Protein AF-M1EL57-F1 (afdb_monomer)

Nearest PDB structures (foldseek):
  7moq-assembly1_C  TM=8.227E-01  e=4.210E-01  Tetrahymena thermophila CU428
  8glv-assembly1_Lo  TM=7.705E-01  e=7.201E-01  Chlamydomonas reinhardtii

Radius of gyration: 19.8 Å; Cα contacts (8 Å, |Δi|>4): 20; chains: 1; bounding box: 48×18×47 Å

Secondary structure (DSSP, 8-state):
-HHHHHHHHHHHHHHHHHHHHHHHHHHHHTTPPPPP-HHHHHHHHHHHHHHHHHHHHHHHHHHHHHHHHS-TTT--HHHHTT-

Solvent-accessible surface area (backbone atoms only — not comparable to full-atom values): 4920 Å² total; per-residue (Å²): 110,69,70,58,54,51,51,51,52,50,51,54,49,51,53,50,51,52,50,50,52,51,51,41,51,50,26,55,74,72,69,46,83,68,82,80,60,69,65,58,55,52,50,49,63,67,45,48,63,54,52,53,49,52,51,50,53,53,50,47,52,52,52,49,50,46,70,75,71,44,56,84,91,78,61,55,68,79,71,60,78,77,114

Foldseek 3Di:
DVLVVLVVVVVVLVVVVVVLVVVQVVCVVVVHDRDDDVVSVVVCVVSVVVVVVSVVVVLVVVLVCCVPVNDPVPDDPVVSVVD

Mean predicted aligned error: 10.0 Å

pLDDT: mean 77.37, std 9.19, range [48.53, 88.38]

InterPro domains:
  IPR026983 Dynein heavy chain [PTHR45703] (2-82)

Organism: Mustela putorius furo (NCBI:txid9669)

Structure (mmCIF, N/CA/C/O backbone):
data_AF-M1EL57-F1
#
_entry.id   AF-M1EL57-F1
#
loop_
_atom_site.group_PDB
_atom_site.id
_atom_site.type_symbol
_atom_site.label_atom_id
_atom_site.label_alt_id
_atom_site.label_comp_id
_atom_site.label_asym_id
_atom_site.label_entity_id
_atom_site.label_seq_id
_atom_site.pdbx_PDB_ins_code
_atom_site.Cartn_x
_atom_site.Cartn_y
_atom_site.Cartn_z
_atom_site.occupancy
_atom_site.B_iso_or_equiv
_atom_site.auth_seq_id
_atom_site.auth_comp_id
_atom_site.auth_asym_id
_atom_site.auth_atom_id
_atom_site.pdbx_PDB_model_num
ATOM 1 N N . GLN A 1 1 ? 0.354 5.244 -17.205 1.00 61.25 1 GLN A N 1
ATOM 2 C CA . GLN A 1 1 ? -1.045 5.279 -16.742 1.00 61.25 1 GLN A CA 1
ATOM 3 C C . GLN A 1 1 ? -1.260 4.351 -15.548 1.00 61.25 1 GLN A C 1
ATOM 5 O O . GLN A 1 1 ? -1.293 4.855 -14.438 1.00 61.25 1 GLN A O 1
ATOM 10 N N . TYR A 1 2 ? -1.212 3.023 -15.719 1.00 66.81 2 TYR A N 1
ATOM 11 C CA . TYR A 1 2 ? -1.473 2.053 -14.637 1.00 66.81 2 TYR A CA 1
ATOM 12 C C . TYR A 1 2 ? -0.591 2.180 -13.384 1.00 66.81 2 TYR A C 1
ATOM 14 O O . TYR A 1 2 ? -1.076 2.026 -12.271 1.00 66.81 2 TYR A O 1
ATOM 22 N N . VAL A 1 3 ? 0.697 2.506 -13.540 1.00 67.81 3 VAL A N 1
ATOM 23 C CA . VAL A 1 3 ? 1.608 2.721 -12.396 1.00 67.81 3 VAL A CA 1
ATOM 24 C C . VAL A 1 3 ? 1.150 3.893 -11.522 1.00 67.81 3 VAL A C 1
ATOM 26 O O . VAL A 1 3 ? 1.271 3.848 -10.300 1.00 67.81 3 VAL A O 1
ATOM 29 N N . THR A 1 4 ? 0.618 4.947 -12.139 1.00 75.69 4 THR A N 1
ATOM 30 C CA . THR A 1 4 ? 0.109 6.124 -11.430 1.00 75.69 4 THR A CA 1
ATOM 31 C C . THR A 1 4 ? -1.176 5.784 -10.685 1.00 75.69 4 THR A C 1
ATOM 33 O O . THR A 1 4 ? -1.309 6.137 -9.516 1.00 75.69 4 THR A O 1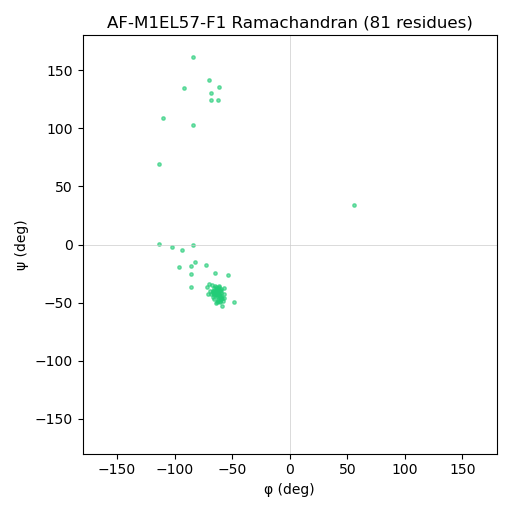
ATOM 36 N N . ASP A 1 5 ? -2.070 5.036 -11.332 1.00 77.62 5 ASP A N 1
ATOM 37 C CA . ASP A 1 5 ? -3.356 4.629 -10.762 1.00 77.62 5 ASP A CA 1
ATOM 38 C C . ASP A 1 5 ? -3.159 3.688 -9.563 1.00 77.62 5 ASP A C 1
ATOM 40 O O . ASP A 1 5 ? -3.776 3.872 -8.515 1.00 77.62 5 ASP A O 1
ATOM 44 N N . VAL A 1 6 ? -2.221 2.738 -9.660 1.00 73.44 6 VAL A N 1
ATOM 45 C CA . VAL A 1 6 ? -1.862 1.834 -8.554 1.00 73.44 6 VAL A CA 1
ATOM 46 C C . VAL A 1 6 ? -1.226 2.587 -7.390 1.00 73.44 6 VAL A C 1
ATOM 48 O O . VAL A 1 6 ? -1.577 2.332 -6.241 1.00 73.44 6 VAL A O 1
ATOM 51 N N . ARG A 1 7 ? -0.352 3.566 -7.659 1.00 76.38 7 ARG A N 1
ATOM 52 C CA . ARG A 1 7 ? 0.205 4.429 -6.603 1.00 76.38 7 ARG A CA 1
ATOM 53 C C . ARG A 1 7 ? -0.870 5.263 -5.911 1.00 76.38 7 ARG A C 1
ATOM 55 O O . ARG A 1 7 ? -0.820 5.423 -4.695 1.00 76.38 7 ARG A O 1
ATOM 62 N N . GLN A 1 8 ? -1.841 5.791 -6.657 1.00 83.25 8 GLN A N 1
ATOM 63 C CA . GLN A 1 8 ? -2.972 6.515 -6.071 1.00 83.25 8 GLN A CA 1
ATOM 64 C C . GLN A 1 8 ? -3.853 5.597 -5.219 1.00 83.25 8 GLN A C 1
ATOM 66 O O . GLN A 1 8 ? -4.237 5.983 -4.117 1.00 83.25 8 GLN A O 1
ATOM 71 N N . LEU A 1 9 ? -4.132 4.381 -5.694 1.00 80.88 9 LEU A N 1
ATOM 72 C CA . LEU A 1 9 ? -4.857 3.360 -4.934 1.00 80.88 9 LEU A CA 1
ATOM 73 C C . LEU A 1 9 ? -4.130 2.990 -3.639 1.00 80.88 9 LEU A C 1
ATOM 75 O O . LEU A 1 9 ? -4.751 2.995 -2.581 1.00 80.88 9 LEU A O 1
ATOM 79 N N . GLN A 1 10 ? -2.815 2.758 -3.691 1.00 78.00 10 GLN A N 1
ATOM 80 C CA . GLN A 1 10 ? -2.006 2.517 -2.492 1.00 78.00 10 GLN A CA 1
ATOM 81 C C . GLN A 1 10 ? -2.079 3.681 -1.505 1.00 78.00 10 GLN A C 1
ATOM 83 O O . GLN A 1 10 ? -2.274 3.453 -0.316 1.00 78.00 10 GLN A O 1
ATOM 88 N N . LYS A 1 11 ? -1.952 4.924 -1.988 1.00 84.56 11 LYS A N 1
ATOM 89 C CA . LYS A 1 11 ? -2.019 6.114 -1.131 1.00 84.56 11 LYS A CA 1
ATOM 90 C C . LYS A 1 11 ? -3.362 6.205 -0.403 1.00 84.56 11 LYS A C 1
ATOM 92 O O . LYS A 1 11 ? -3.379 6.423 0.799 1.00 84.56 11 LYS A O 1
ATOM 97 N N . ARG A 1 12 ? -4.472 5.966 -1.107 1.00 84.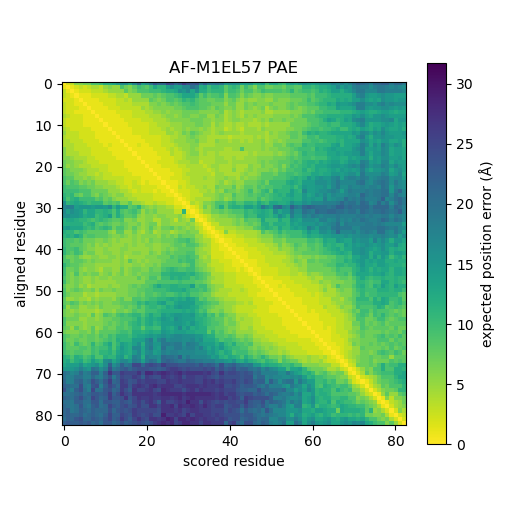88 12 ARG A N 1
ATOM 98 C CA . ARG A 1 12 ? -5.820 5.972 -0.513 1.00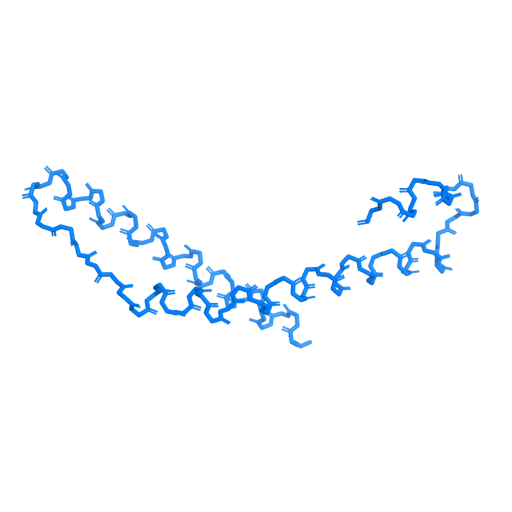 84.88 12 ARG A CA 1
ATOM 99 C C . ARG A 1 12 ? -6.017 4.866 0.522 1.00 84.88 12 ARG A C 1
ATOM 101 O O . ARG A 1 12 ? -6.692 5.088 1.523 1.00 84.88 12 ARG A O 1
ATOM 108 N N . ILE A 1 13 ? -5.440 3.686 0.293 1.00 81.81 13 ILE A N 1
ATOM 109 C CA . ILE A 1 13 ? -5.483 2.583 1.264 1.00 81.81 13 ILE A CA 1
ATOM 110 C C . ILE A 1 13 ? -4.692 2.951 2.518 1.00 81.81 13 ILE A C 1
ATOM 112 O O . ILE A 1 13 ? -5.217 2.795 3.613 1.00 81.81 13 ILE A O 1
ATOM 116 N N . GLN A 1 14 ? -3.490 3.510 2.361 1.00 83.88 14 GLN A N 1
ATOM 117 C CA . GLN A 1 14 ? -2.669 3.988 3.476 1.00 83.88 14 GLN A CA 1
ATOM 118 C C . GLN A 1 14 ? -3.411 5.048 4.309 1.00 83.88 14 GLN A C 1
ATOM 120 O O . GLN A 1 14 ? -3.508 4.918 5.523 1.00 83.88 14 GLN A O 1
ATOM 125 N N . GLU A 1 15 ? -3.999 6.052 3.651 1.00 87.94 15 GLU A N 1
ATOM 126 C CA . GLU A 1 15 ? -4.797 7.101 4.304 1.00 87.94 15 GLU A CA 1
ATOM 127 C C . GLU A 1 15 ? -6.007 6.514 5.054 1.00 87.94 15 GLU A C 1
ATOM 129 O O . GLU A 1 15 ? -6.339 6.955 6.153 1.00 87.94 15 GLU A O 1
ATOM 134 N N . SER A 1 16 ? -6.647 5.485 4.490 1.00 84.44 16 SER A N 1
ATOM 135 C CA . SER A 1 16 ? -7.772 4.794 5.133 1.00 84.44 16 SER A CA 1
ATOM 136 C C . SER A 1 16 ? -7.326 3.994 6.359 1.00 84.44 16 SER A C 1
ATOM 138 O O . SER A 1 16 ? -8.015 4.003 7.374 1.00 84.44 16 SER A O 1
ATOM 140 N N . GLU A 1 17 ? -6.168 3.328 6.303 1.00 83.44 17 GLU A N 1
ATOM 141 C CA . GLU A 1 17 ? -5.593 2.628 7.459 1.00 83.44 17 GLU A CA 1
ATOM 142 C C . GLU A 1 17 ? -5.217 3.596 8.582 1.00 83.44 17 GLU A C 1
ATOM 144 O O . GLU A 1 17 ? -5.494 3.317 9.747 1.00 83.44 17 GLU A O 1
ATOM 149 N N . GLU A 1 18 ? -4.623 4.741 8.248 1.00 87.19 18 GLU A N 1
ATOM 150 C CA . GLU A 1 18 ? -4.286 5.784 9.222 1.00 87.19 18 GLU A CA 1
ATOM 151 C C . GLU A 1 18 ? -5.540 6.349 9.897 1.00 87.19 18 GLU A C 1
ATOM 153 O O . GLU A 1 18 ? -5.560 6.504 11.119 1.00 87.19 18 GLU A O 1
ATOM 158 N N . ALA A 1 19 ? -6.611 6.585 9.132 1.00 86.56 19 ALA A N 1
ATOM 159 C CA . ALA A 1 19 ? -7.896 7.013 9.676 1.00 86.56 19 ALA A CA 1
ATOM 160 C C . ALA A 1 19 ? -8.508 5.956 10.609 1.00 86.56 19 ALA A C 1
ATOM 162 O O . ALA A 1 19 ? -8.946 6.290 11.707 1.00 86.56 19 ALA A O 1
ATOM 163 N N . VAL A 1 20 ? -8.484 4.676 10.220 1.00 85.62 20 VAL A N 1
ATOM 164 C CA . VAL A 1 20 ? -8.952 3.574 11.078 1.00 85.62 20 VAL A CA 1
ATOM 165 C C . VAL A 1 20 ? -8.133 3.487 12.363 1.00 85.62 20 VAL A C 1
ATOM 167 O O . VAL A 1 20 ? -8.700 3.336 13.440 1.00 85.62 20 VAL A O 1
ATOM 170 N N . GLN A 1 21 ? -6.807 3.619 12.286 1.00 86.31 21 GLN A N 1
ATOM 171 C CA . GLN A 1 21 ? -5.949 3.633 13.473 1.00 86.31 21 GLN A CA 1
ATOM 172 C C . GLN A 1 21 ? -6.232 4.830 14.381 1.00 86.31 21 GLN A C 1
ATOM 174 O O . GLN A 1 21 ? -6.181 4.687 15.601 1.00 86.31 21 GLN A O 1
ATOM 179 N N . PHE A 1 22 ? -6.507 5.999 13.804 1.00 87.38 22 PHE A N 1
ATOM 180 C CA . PHE A 1 22 ? -6.881 7.191 14.555 1.00 87.38 22 PHE A CA 1
ATOM 181 C C . PHE A 1 22 ? -8.207 6.984 15.296 1.00 87.38 22 PHE A C 1
ATOM 183 O O . PHE A 1 22 ? -8.246 7.155 16.511 1.00 87.38 22 PHE A O 1
ATOM 190 N N . ILE A 1 23 ? -9.242 6.512 14.595 1.00 85.81 23 ILE A N 1
ATOM 191 C CA . ILE A 1 23 ? -10.562 6.231 15.178 1.00 85.81 23 ILE A CA 1
ATOM 192 C C . ILE A 1 23 ? -10.450 5.176 16.280 1.00 85.81 23 ILE A C 1
ATOM 194 O O . ILE A 1 23 ? -10.911 5.402 17.392 1.00 85.81 23 ILE A O 1
ATOM 198 N N . ASN A 1 24 ? -9.763 4.064 16.015 1.00 84.88 24 ASN A N 1
ATOM 199 C CA . ASN A 1 24 ? -9.588 2.992 16.995 1.00 84.88 24 ASN A CA 1
ATOM 200 C C . ASN A 1 24 ? -8.830 3.466 18.248 1.00 84.88 24 ASN A C 1
ATOM 202 O O . ASN A 1 24 ? -9.144 3.031 19.352 1.00 84.88 24 ASN A O 1
ATOM 206 N N . LYS A 1 25 ? -7.851 4.374 18.104 1.00 86.88 25 LYS A N 1
ATOM 207 C CA . LYS A 1 25 ? -7.163 4.995 19.251 1.00 86.88 25 LYS A CA 1
ATOM 208 C C . LYS A 1 25 ? -8.094 5.884 20.070 1.00 86.88 25 LYS A C 1
ATOM 210 O O . LYS A 1 25 ? -7.993 5.889 21.295 1.00 86.88 25 LYS A O 1
ATOM 215 N N . GLU A 1 26 ? -8.968 6.650 19.420 1.00 88.25 26 GLU A N 1
ATOM 216 C CA . GLU A 1 26 ? -9.973 7.452 20.123 1.00 88.25 26 GLU A CA 1
ATOM 217 C C . GLU A 1 26 ? -10.987 6.553 20.836 1.00 88.25 26 GLU A C 1
ATOM 219 O O . GLU A 1 26 ? -11.234 6.734 22.025 1.00 88.25 26 GLU A O 1
ATOM 224 N N . GLU A 1 27 ? -11.513 5.534 20.159 1.00 85.69 27 GLU A N 1
ATOM 225 C CA . GLU A 1 27 ? -12.429 4.551 20.745 1.00 85.69 27 GLU A CA 1
ATOM 226 C C . GLU A 1 27 ? -11.805 3.851 21.961 1.00 85.69 27 GLU A C 1
ATOM 228 O O . GLU A 1 27 ? -12.452 3.738 23.002 1.00 85.69 27 GLU A O 1
ATOM 233 N N . GLU A 1 28 ? -10.527 3.466 21.888 1.00 86.94 28 GLU A N 1
ATOM 234 C CA . GLU A 1 28 ? -9.783 2.902 23.019 1.00 86.94 28 GLU A CA 1
ATOM 235 C C . GLU A 1 28 ? -9.672 3.894 24.191 1.00 86.94 28 GLU A C 1
ATOM 237 O O . GLU A 1 28 ? -9.911 3.523 25.345 1.00 86.94 28 GLU A O 1
ATOM 242 N N . LEU A 1 29 ? -9.381 5.170 23.907 1.00 88.38 29 LEU A N 1
ATOM 243 C CA . LEU A 1 29 ? -9.312 6.239 24.911 1.00 88.38 29 LEU A CA 1
ATOM 244 C C . LEU A 1 29 ? -10.658 6.431 25.631 1.00 88.38 29 LEU A C 1
ATOM 24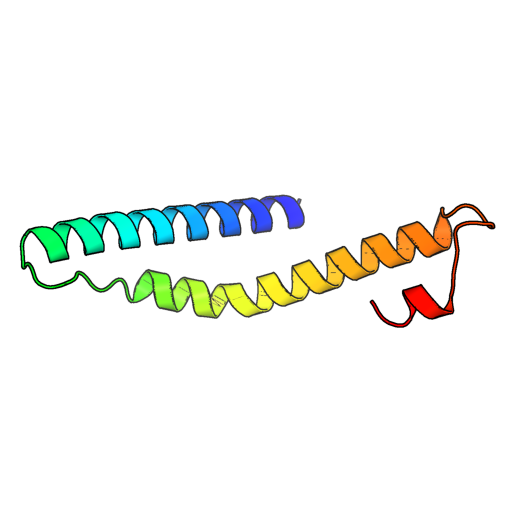6 O O . LEU A 1 29 ? -10.696 6.632 26.848 1.00 88.38 29 LEU A O 1
ATOM 250 N N . PHE A 1 30 ? -11.762 6.329 24.888 1.00 85.31 30 PHE A N 1
ATOM 251 C CA . PHE A 1 30 ? -13.126 6.422 25.411 1.00 85.31 30 PHE A CA 1
ATOM 252 C C . PHE A 1 30 ? -13.666 5.096 25.973 1.00 85.31 30 PHE A C 1
ATOM 254 O O . PHE A 1 30 ? -14.779 5.074 26.506 1.00 85.31 30 PHE A O 1
ATOM 261 N N . LYS A 1 31 ? -12.878 4.009 25.926 1.00 85.00 31 LYS A N 1
ATOM 262 C CA . LYS A 1 31 ? -13.276 2.638 26.304 1.00 85.00 31 LYS A CA 1
ATOM 263 C C . LYS A 1 31 ? -14.505 2.131 25.542 1.00 85.00 31 LYS A C 1
ATOM 265 O O . LYS A 1 31 ? -15.334 1.408 26.099 1.00 85.00 31 LYS A O 1
ATOM 270 N N . TRP A 1 32 ? -14.644 2.544 24.291 1.00 83.50 32 TRP A N 1
ATOM 271 C CA . TRP A 1 32 ? -15.669 2.060 23.375 1.00 83.50 32 TRP A CA 1
ATOM 272 C C . TRP A 1 32 ? -15.228 0.754 22.711 1.00 83.50 32 TRP A C 1
ATOM 274 O O . TRP A 1 32 ? -14.050 0.391 22.729 1.00 83.50 32 TRP A O 1
ATOM 284 N N . GLU A 1 33 ? -16.187 0.010 22.162 1.00 78.06 33 GLU A N 1
ATOM 285 C CA . GLU A 1 33 ? -15.854 -1.162 21.356 1.00 78.06 33 GLU A CA 1
ATOM 286 C C . GLU A 1 33 ? -15.192 -0.720 20.050 1.00 78.06 33 GLU A C 1
ATOM 288 O O . GLU A 1 33 ? -15.719 0.140 19.350 1.00 78.06 33 GLU A O 1
ATOM 293 N N . LEU A 1 34 ? -14.050 -1.334 19.730 1.00 79.88 34 LEU A N 1
ATOM 294 C CA . LEU A 1 34 ? -13.298 -1.037 18.514 1.00 79.88 34 LEU A CA 1
ATOM 2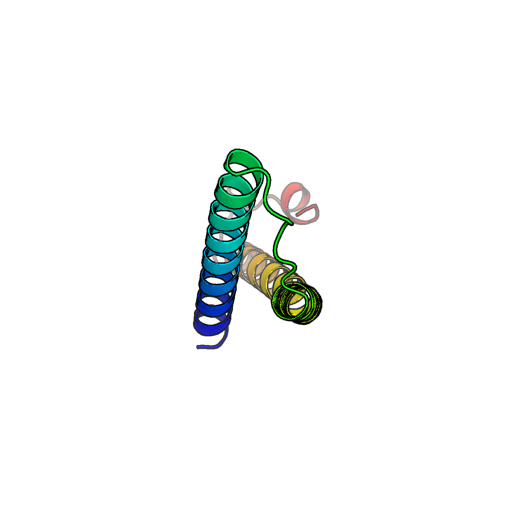95 C C . LEU A 1 34 ? -14.124 -1.359 17.268 1.00 79.88 34 LEU A C 1
ATOM 297 O O . LEU A 1 34 ? -14.531 -2.512 17.054 1.00 79.88 34 LEU A O 1
ATOM 301 N N . THR A 1 35 ? -14.296 -0.364 16.407 1.00 81.88 35 THR A N 1
ATOM 302 C CA . THR A 1 35 ? -14.973 -0.535 15.129 1.00 81.88 35 THR A CA 1
ATOM 303 C C . THR A 1 35 ? -14.116 -1.400 14.204 1.00 81.88 35 THR A C 1
ATOM 305 O O . THR A 1 35 ? -12.948 -1.128 13.920 1.00 81.88 35 THR A O 1
ATOM 308 N N . LYS A 1 36 ? -14.701 -2.495 13.709 1.00 77.25 36 LYS A N 1
ATOM 309 C CA . LYS A 1 36 ? -14.042 -3.390 12.749 1.00 77.25 36 LYS A CA 1
ATOM 310 C C . LYS A 1 36 ? -14.369 -2.958 11.326 1.00 77.25 36 LYS A C 1
ATOM 312 O O . LYS A 1 36 ? -15.535 -2.759 10.996 1.00 77.25 36 LYS A O 1
ATOM 317 N N . TYR A 1 37 ? -13.353 -2.922 10.466 1.00 81.50 37 TYR A N 1
ATOM 318 C CA . TYR A 1 37 ? -13.471 -2.518 9.061 1.00 81.50 37 TYR A CA 1
ATOM 319 C C . TYR A 1 37 ? -13.188 -3.703 8.115 1.00 81.50 37 TYR A C 1
ATOM 321 O O . TYR A 1 37 ? -12.175 -3.717 7.414 1.00 81.50 37 TYR A O 1
ATOM 329 N N . PRO A 1 38 ? -14.073 -4.719 8.057 1.00 81.38 38 PRO A N 1
ATOM 330 C CA . PRO A 1 38 ? -13.828 -5.950 7.300 1.00 81.38 38 PRO A CA 1
ATOM 331 C C . PRO A 1 38 ? -13.730 -5.730 5.784 1.00 81.38 38 PRO A C 1
ATOM 333 O O . PRO A 1 38 ? -13.122 -6.535 5.081 1.00 81.38 38 PRO A O 1
ATOM 336 N N . GLU A 1 39 ? -14.330 -4.662 5.253 1.00 78.50 39 GLU A N 1
ATOM 337 C CA . GLU A 1 39 ? -14.181 -4.302 3.839 1.00 78.50 39 GLU A CA 1
ATOM 338 C C . GLU A 1 39 ? -12.788 -3.760 3.520 1.00 78.50 39 GLU A C 1
ATOM 340 O O . GLU A 1 39 ? -12.241 -4.097 2.471 1.00 78.50 39 GLU A O 1
ATOM 345 N N . LEU A 1 40 ? -12.187 -2.992 4.436 1.00 77.31 40 LEU A N 1
ATOM 346 C CA . LEU A 1 40 ? -10.824 -2.487 4.279 1.00 77.31 40 LEU A CA 1
ATOM 347 C C . LEU A 1 40 ? -9.817 -3.646 4.302 1.00 77.31 40 LEU A C 1
ATOM 349 O O . LEU A 1 40 ? -8.938 -3.710 3.444 1.00 77.31 40 LEU A O 1
ATOM 353 N N . ASP A 1 41 ? -10.009 -4.616 5.200 1.00 79.38 41 ASP A N 1
ATOM 354 C CA . ASP A 1 41 ? -9.185 -5.831 5.251 1.00 79.38 41 ASP A CA 1
ATOM 355 C C . ASP A 1 41 ? -9.301 -6.663 3.966 1.00 79.38 41 ASP A C 1
ATOM 357 O O . ASP A 1 41 ? -8.294 -7.085 3.394 1.00 79.38 41 ASP A O 1
ATOM 361 N N . LYS A 1 42 ? -10.521 -6.860 3.449 1.00 82.56 42 LYS A N 1
ATOM 362 C CA . LYS A 1 42 ? -10.732 -7.541 2.158 1.00 82.56 42 LYS A CA 1
ATOM 363 C C . LYS A 1 42 ? -10.068 -6.794 1.005 1.00 82.56 42 LYS A C 1
ATOM 365 O O . LYS A 1 42 ? -9.463 -7.422 0.136 1.00 82.56 42 LYS A O 1
ATOM 370 N N . LEU A 1 43 ? -10.177 -5.466 0.988 1.00 81.38 43 LEU A N 1
ATOM 371 C CA . LEU A 1 43 ? -9.550 -4.628 -0.029 1.00 81.38 43 LEU A CA 1
ATOM 372 C C . LEU A 1 43 ? -8.025 -4.781 0.009 1.00 81.38 43 LEU A C 1
ATOM 374 O O . LEU A 1 43 ? -7.406 -4.942 -1.042 1.00 81.38 43 LEU A O 1
ATOM 378 N N . LYS A 1 44 ? -7.433 -4.812 1.206 1.00 78.19 44 LYS A N 1
ATOM 379 C CA . LYS A 1 44 ? -5.995 -5.010 1.414 1.00 78.19 44 LYS A CA 1
ATOM 380 C C . LYS A 1 44 ? -5.513 -6.349 0.863 1.00 78.19 44 LYS A C 1
ATOM 382 O O . LYS A 1 44 ? -4.564 -6.372 0.082 1.00 78.19 44 LYS A O 1
ATOM 387 N N . VAL A 1 45 ? -6.203 -7.440 1.202 1.00 83.94 45 VAL A N 1
ATOM 388 C CA . VAL A 1 45 ? -5.882 -8.791 0.702 1.00 83.94 45 VAL A CA 1
ATOM 389 C C . VAL A 1 45 ? -5.970 -8.849 -0.823 1.00 83.94 45 VAL A C 1
ATOM 391 O O . VAL A 1 45 ? -5.100 -9.417 -1.479 1.00 83.94 45 VAL A O 1
ATOM 394 N N . ASN A 1 46 ? -6.989 -8.216 -1.40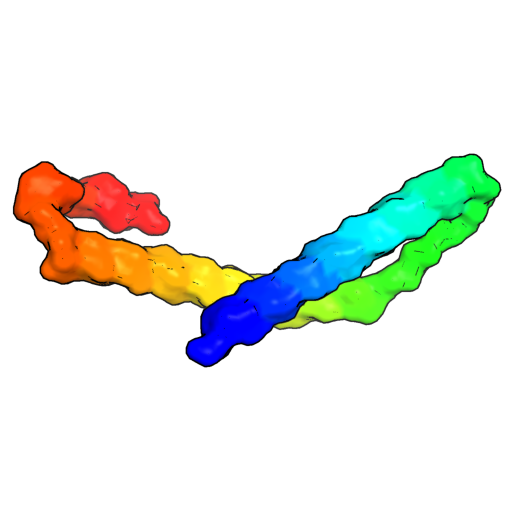7 1.00 81.75 46 ASN A N 1
ATOM 395 C CA . ASN A 1 46 ? -7.152 -8.187 -2.856 1.00 81.75 46 ASN A CA 1
ATOM 396 C C . ASN A 1 46 ? -6.061 -7.372 -3.558 1.00 81.75 46 ASN A C 1
ATOM 398 O O . ASN A 1 46 ? -5.669 -7.736 -4.665 1.00 81.75 46 ASN A O 1
ATOM 402 N N . ILE A 1 47 ? -5.571 -6.284 -2.953 1.00 78.88 47 ILE A N 1
ATOM 403 C CA . ILE A 1 47 ? -4.576 -5.401 -3.579 1.00 78.88 47 ILE A CA 1
ATOM 404 C C . ILE A 1 47 ? -3.127 -5.862 -3.381 1.00 78.88 47 ILE A C 1
ATOM 406 O O . ILE A 1 47 ? -2.275 -5.565 -4.222 1.00 78.88 47 ILE A O 1
ATOM 410 N N . GLU A 1 48 ? -2.848 -6.626 -2.325 1.00 81.81 48 GLU A N 1
ATOM 411 C CA . GLU A 1 48 ? -1.521 -7.157 -1.996 1.00 81.81 48 GLU A CA 1
ATOM 412 C C . GLU A 1 48 ? -0.790 -7.833 -3.183 1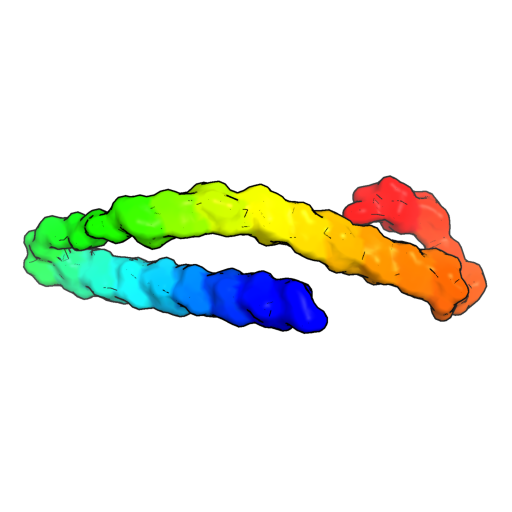.00 81.81 48 GLU A C 1
ATOM 414 O O . GLU A 1 48 ? 0.367 -7.479 -3.448 1.00 81.81 48 GLU A O 1
ATOM 419 N N . PRO A 1 49 ? -1.399 -8.765 -3.948 1.00 84.44 49 PRO A N 1
ATOM 420 C CA . PRO A 1 49 ? -0.716 -9.399 -5.076 1.00 84.44 49 PRO A CA 1
ATOM 421 C C . PRO A 1 49 ? -0.384 -8.410 -6.200 1.00 84.44 49 PRO A C 1
ATOM 423 O O . PRO A 1 49 ? 0.695 -8.495 -6.791 1.00 84.44 49 PRO A O 1
ATOM 426 N N . TYR A 1 50 ? -1.252 -7.427 -6.462 1.00 79.69 50 TYR A N 1
ATOM 427 C CA . TYR A 1 50 ? -0.980 -6.386 -7.456 1.00 79.69 50 TYR A CA 1
ATOM 428 C C . TYR A 1 50 ? 0.179 -5.497 -7.013 1.00 79.69 50 TYR A C 1
ATOM 430 O O . TYR A 1 50 ? 1.063 -5.194 -7.808 1.00 79.69 50 TYR A O 1
ATOM 438 N N . GLN A 1 51 ? 0.230 -5.137 -5.732 1.00 75.38 51 GLN A N 1
ATOM 439 C CA . GLN A 1 51 ? 1.338 -4.376 -5.165 1.00 75.38 51 GLN A CA 1
ATOM 440 C C . GLN A 1 51 ? 2.674 -5.123 -5.300 1.00 75.38 51 GLN A C 1
ATOM 442 O O . GLN A 1 51 ? 3.668 -4.532 -5.729 1.00 75.38 51 GLN A O 1
ATOM 447 N N . LYS A 1 52 ? 2.702 -6.427 -4.998 1.00 83.00 52 LYS A N 1
ATOM 448 C CA . LYS A 1 52 ? 3.885 -7.284 -5.192 1.00 83.00 52 LYS A CA 1
ATOM 449 C C . LYS A 1 52 ? 4.324 -7.324 -6.656 1.00 83.00 52 LYS A C 1
ATOM 451 O O . LYS A 1 52 ? 5.502 -7.120 -6.944 1.00 83.00 52 LYS A O 1
ATOM 456 N N . PHE A 1 53 ? 3.382 -7.522 -7.574 1.00 81.62 53 PHE A N 1
ATOM 457 C CA . PHE A 1 53 ? 3.660 -7.549 -9.007 1.00 81.62 53 PHE A CA 1
ATOM 458 C C . PHE A 1 53 ? 4.210 -6.212 -9.520 1.00 81.62 53 PHE A C 1
ATOM 460 O O . PHE A 1 53 ? 5.243 -6.182 -10.182 1.00 81.62 53 PHE A O 1
ATOM 467 N N . PHE A 1 54 ? 3.578 -5.091 -9.169 1.00 78.75 54 PHE A N 1
ATOM 468 C CA . PHE A 1 54 ? 4.050 -3.770 -9.585 1.00 78.75 54 PHE A CA 1
ATOM 469 C C . PHE A 1 54 ? 5.431 -3.441 -9.018 1.00 78.75 54 PHE A C 1
ATOM 471 O O . PHE A 1 54 ? 6.257 -2.882 -9.736 1.00 78.75 54 PHE A O 1
ATOM 478 N N . ASN A 1 55 ? 5.712 -3.815 -7.767 1.00 80.38 55 ASN A N 1
ATOM 479 C CA . ASN A 1 55 ? 7.044 -3.656 -7.189 1.00 80.38 55 ASN A CA 1
ATOM 480 C C . ASN A 1 55 ? 8.094 -4.485 -7.939 1.00 80.38 55 ASN A C 1
ATOM 482 O O . ASN A 1 55 ? 9.181 -3.973 -8.203 1.00 80.38 55 ASN A O 1
ATOM 486 N N . LEU A 1 56 ? 7.765 -5.723 -8.322 1.00 84.44 56 LEU A N 1
ATOM 487 C CA . LEU A 1 56 ? 8.642 -6.576 -9.124 1.00 84.44 56 LEU A CA 1
ATOM 488 C C . LEU A 1 56 ? 8.921 -5.958 -10.500 1.00 84.44 56 LEU A C 1
ATOM 490 O O . LEU A 1 56 ? 10.076 -5.831 -10.893 1.00 84.44 56 LEU A O 1
ATOM 494 N N . VAL A 1 57 ? 7.877 -5.517 -11.205 1.00 81.56 57 VAL A N 1
ATOM 495 C CA . VAL A 1 57 ? 8.014 -4.873 -12.521 1.00 81.56 57 VAL A CA 1
ATOM 496 C C . VAL A 1 57 ? 8.828 -3.585 -12.417 1.00 81.56 57 VAL A C 1
ATOM 498 O O . VAL A 1 57 ? 9.693 -3.340 -13.252 1.00 81.56 57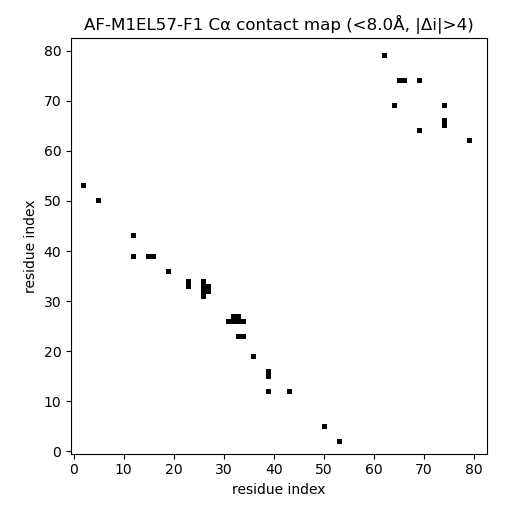 VAL A O 1
ATOM 501 N N . LEU A 1 58 ? 8.602 -2.769 -11.384 1.00 79.75 58 LEU A N 1
ATOM 502 C CA . LEU A 1 58 ? 9.342 -1.524 -11.182 1.00 79.75 58 LEU A CA 1
ATOM 503 C C . LEU A 1 58 ? 10.821 -1.781 -10.864 1.00 79.75 58 LEU A C 1
ATOM 505 O O . LEU A 1 58 ? 11.680 -1.050 -11.356 1.00 79.75 58 LEU A O 1
ATOM 509 N N . LYS A 1 59 ? 11.118 -2.801 -10.048 1.00 81.50 59 LYS A N 1
ATOM 510 C CA . LYS A 1 59 ? 12.491 -3.265 -9.809 1.00 81.50 59 LYS A CA 1
ATOM 511 C C . LYS A 1 59 ? 13.140 -3.687 -11.122 1.00 81.50 59 LYS A C 1
ATOM 513 O O . LYS A 1 59 ? 14.169 -3.128 -11.481 1.00 81.50 59 LYS A O 1
ATOM 518 N N . TRP A 1 60 ? 12.484 -4.569 -11.874 1.00 82.88 60 TRP A N 1
ATOM 519 C CA . TRP A 1 60 ? 12.987 -5.051 -13.156 1.00 82.88 60 TRP A CA 1
ATOM 520 C C . TRP A 1 60 ? 13.251 -3.911 -14.146 1.00 82.88 60 TRP A C 1
ATOM 522 O O . TRP A 1 60 ? 14.334 -3.850 -14.707 1.00 82.88 60 TRP A O 1
ATOM 532 N N . GLN A 1 61 ? 12.331 -2.953 -14.297 1.00 79.00 61 GLN A N 1
ATOM 533 C CA . GLN A 1 61 ? 12.529 -1.793 -15.177 1.00 79.00 61 GLN A CA 1
ATOM 534 C C . GLN A 1 61 ? 13.724 -0.925 -14.766 1.00 79.00 61 GLN A C 1
ATOM 536 O O . GLN A 1 61 ? 14.413 -0.372 -15.617 1.00 79.00 61 GLN A O 1
ATOM 541 N N . ARG A 1 62 ? 13.979 -0.767 -13.461 1.00 79.81 62 ARG A N 1
ATOM 542 C CA . ARG A 1 62 ? 15.163 -0.037 -12.983 1.00 79.81 62 ARG A CA 1
ATOM 543 C C . ARG A 1 62 ? 16.441 -0.804 -13.291 1.00 79.81 62 ARG A C 1
ATOM 545 O O . ARG A 1 62 ? 17.412 -0.185 -13.718 1.00 79.81 62 ARG A O 1
ATOM 552 N N . THR A 1 63 ? 16.430 -2.117 -13.082 1.00 78.69 63 THR A N 1
ATOM 553 C CA . THR A 1 63 ? 17.567 -2.993 -13.372 1.00 78.69 63 THR A CA 1
ATOM 554 C C . THR A 1 63 ? 17.857 -3.049 -14.872 1.00 78.69 63 THR A C 1
ATOM 556 O O . THR A 1 63 ? 19.011 -2.904 -15.255 1.00 78.69 63 THR A O 1
ATOM 559 N N . GLU A 1 64 ? 16.830 -3.162 -15.718 1.00 80.19 64 GLU A N 1
ATOM 560 C CA . GLU A 1 64 ? 16.934 -3.149 -17.184 1.00 80.19 64 GLU A CA 1
ATOM 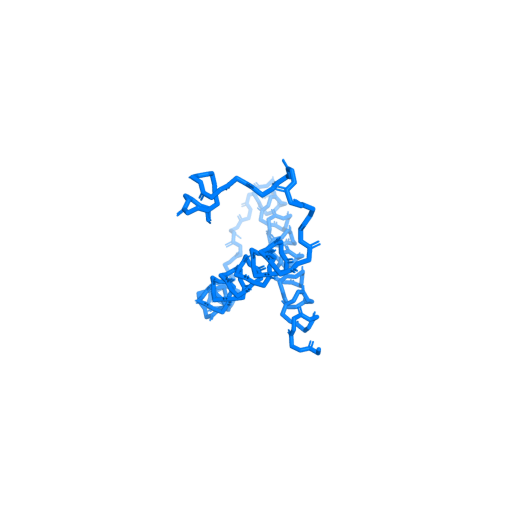561 C C . GLU A 1 64 ? 17.474 -1.813 -17.693 1.00 80.19 64 GLU A C 1
ATOM 563 O O . GLU A 1 64 ? 18.481 -1.790 -18.397 1.00 80.19 64 GLU A O 1
ATOM 568 N N . LYS A 1 65 ? 16.911 -0.691 -17.233 1.00 78.88 65 LYS A N 1
ATOM 569 C CA . LYS A 1 65 ? 17.431 0.632 -17.582 1.00 78.88 65 LYS A CA 1
ATOM 570 C C . LYS A 1 65 ? 18.883 0.816 -17.143 1.00 78.88 65 LYS A C 1
ATOM 572 O O . LYS A 1 65 ? 19.679 1.393 -17.873 1.00 78.88 65 LYS A O 1
ATOM 577 N N . ARG A 1 66 ? 19.251 0.328 -15.954 1.00 74.56 66 ARG A N 1
ATOM 578 C CA . ARG A 1 66 ? 20.640 0.378 -15.478 1.00 74.56 66 ARG A CA 1
ATOM 579 C C . ARG A 1 66 ? 21.561 -0.491 -16.337 1.00 74.56 66 ARG A C 1
ATOM 581 O O . ARG A 1 66 ? 22.680 -0.068 -16.582 1.00 74.56 66 ARG A O 1
ATOM 588 N N . TRP A 1 67 ? 21.093 -1.649 -16.804 1.00 70.25 67 TRP A N 1
ATOM 589 C CA . TRP A 1 67 ? 21.815 -2.528 -17.732 1.00 70.25 67 TRP A CA 1
ATOM 590 C C . TRP A 1 67 ? 22.051 -1.877 -19.100 1.00 70.25 67 TRP A C 1
ATOM 592 O O . TRP A 1 67 ? 23.141 -1.998 -19.649 1.00 70.25 67 TRP A O 1
ATOM 602 N N . MET A 1 68 ? 21.038 -1.196 -19.638 1.00 76.50 68 MET A N 1
ATOM 603 C CA . MET A 1 68 ? 21.057 -0.655 -21.001 1.00 76.50 68 MET A CA 1
ATOM 604 C C . MET A 1 68 ? 21.700 0.736 -21.099 1.00 76.50 68 MET A C 1
ATOM 606 O O . MET A 1 68 ? 22.406 1.009 -22.067 1.00 76.50 68 MET A O 1
ATOM 610 N N . ASP A 1 69 ? 21.494 1.592 -20.091 1.00 76.69 69 ASP A N 1
ATOM 611 C CA . ASP A 1 69 ? 21.920 3.002 -20.096 1.00 76.69 69 ASP A CA 1
ATOM 612 C C . ASP A 1 69 ? 23.024 3.310 -19.060 1.00 76.69 69 ASP A C 1
ATOM 614 O O . ASP A 1 69 ? 23.436 4.463 -18.902 1.00 76.69 69 ASP A O 1
ATOM 618 N N . GLY A 1 70 ? 23.478 2.311 -18.297 1.00 68.19 70 GLY A N 1
ATOM 619 C CA . GLY A 1 70 ? 24.501 2.480 -17.265 1.00 68.19 70 GLY A CA 1
ATOM 620 C C . GLY A 1 70 ? 25.887 2.771 -17.844 1.00 68.19 70 GLY A C 1
ATOM 621 O O . GLY A 1 70 ? 26.297 2.191 -18.847 1.00 68.19 70 GLY A O 1
ATOM 622 N N . GLY A 1 71 ? 26.645 3.655 -17.188 1.00 67.88 71 GLY A N 1
ATOM 623 C CA . GLY A 1 71 ? 28.048 3.881 -17.532 1.00 67.88 71 GLY A CA 1
ATOM 624 C C . GLY A 1 71 ? 28.864 2.598 -17.352 1.00 67.88 71 GLY A C 1
ATOM 625 O O . GLY A 1 71 ? 28.739 1.925 -16.332 1.00 67.88 71 GLY A O 1
ATOM 626 N N . PHE A 1 72 ? 29.728 2.274 -18.318 1.00 60.03 72 PHE A N 1
ATOM 627 C CA . PHE A 1 72 ? 30.515 1.028 -18.347 1.00 60.03 72 PHE A CA 1
ATOM 628 C C . PHE A 1 72 ? 31.338 0.763 -17.067 1.00 60.03 72 PHE A C 1
ATOM 630 O O . PHE A 1 72 ? 31.611 -0.384 -16.740 1.00 60.03 72 PHE A O 1
ATOM 637 N N . LEU A 1 73 ? 31.706 1.815 -16.325 1.00 61.91 73 LEU A N 1
ATOM 638 C CA . LEU A 1 73 ? 32.453 1.738 -15.060 1.00 61.91 73 LEU A CA 1
ATOM 639 C C . LEU A 1 73 ? 31.571 1.530 -13.810 1.00 61.91 73 LEU A C 1
ATOM 641 O O . LEU A 1 73 ? 32.090 1.098 -12.786 1.00 61.91 73 LEU A O 1
ATOM 645 N N . ASP A 1 74 ? 30.263 1.803 -13.889 1.00 61.84 74 ASP A N 1
ATOM 646 C CA . ASP A 1 74 ? 29.299 1.690 -12.774 1.00 61.84 74 ASP A CA 1
ATOM 647 C C . ASP A 1 74 ? 28.432 0.412 -12.849 1.00 61.84 74 ASP A C 1
ATOM 649 O O . ASP A 1 74 ? 27.585 0.150 -11.979 1.00 61.84 74 ASP A O 1
ATOM 653 N N . LEU A 1 75 ? 28.624 -0.379 -13.909 1.00 60.16 75 LEU A N 1
ATOM 654 C CA . LEU A 1 75 ? 27.999 -1.678 -14.134 1.00 60.16 75 LEU A CA 1
ATOM 655 C C . LEU A 1 75 ? 28.806 -2.761 -13.413 1.00 60.16 75 LEU A C 1
ATOM 657 O O . LEU A 1 75 ? 29.859 -3.186 -13.879 1.00 60.16 75 LEU A O 1
ATOM 661 N N . ASN A 1 76 ? 28.300 -3.223 -12.272 1.00 64.81 76 ASN A N 1
ATOM 662 C CA . ASN A 1 76 ? 28.841 -4.390 -11.586 1.00 64.81 76 ASN A CA 1
ATOM 663 C C . ASN A 1 76 ? 27.831 -5.541 -11.693 1.00 64.81 76 ASN A C 1
ATOM 665 O O . ASN A 1 76 ? 26.762 -5.492 -11.087 1.00 64.81 76 ASN A O 1
ATOM 669 N N . GLY A 1 77 ? 28.165 -6.553 -12.498 1.00 59.41 77 GLY A N 1
ATOM 670 C CA . GLY A 1 77 ? 27.289 -7.696 -12.770 1.00 59.41 77 GLY A CA 1
ATOM 671 C C . GLY A 1 77 ? 26.983 -8.533 -11.526 1.00 59.41 77 GLY A C 1
ATOM 672 O O . GLY A 1 77 ? 25.837 -8.925 -11.332 1.00 59.41 77 GLY A O 1
ATOM 673 N N . GLU A 1 78 ? 27.962 -8.719 -10.633 1.00 61.69 78 GLU A N 1
ATOM 674 C CA . GLU A 1 78 ? 27.803 -9.550 -9.428 1.00 61.69 78 GLU A CA 1
ATOM 675 C C . GLU A 1 78 ? 26.865 -8.923 -8.385 1.00 61.69 78 GLU A C 1
ATOM 677 O O . GLU A 1 78 ? 26.132 -9.636 -7.706 1.00 61.69 78 GLU A O 1
ATOM 682 N N . SER A 1 79 ? 26.843 -7.592 -8.254 1.00 58.75 79 SER A N 1
ATOM 683 C CA . SER A 1 79 ? 25.933 -6.915 -7.318 1.00 58.75 79 SER A CA 1
ATOM 684 C C . SER A 1 79 ? 24.524 -6.715 -7.878 1.00 58.75 79 SER A C 1
ATOM 686 O O . SER A 1 79 ? 23.607 -6.436 -7.112 1.00 58.75 79 SER A O 1
ATOM 688 N N . MET A 1 80 ? 24.339 -6.863 -9.192 1.00 56.41 80 MET A N 1
ATOM 689 C CA . MET A 1 80 ? 23.052 -6.681 -9.869 1.00 56.41 80 MET A CA 1
ATOM 690 C C . MET A 1 80 ? 22.288 -7.996 -10.096 1.00 56.41 80 MET A C 1
ATOM 692 O O . MET A 1 80 ? 21.077 -7.939 -10.273 1.00 56.41 80 MET A O 1
ATOM 696 N N . GLU A 1 81 ? 22.941 -9.165 -10.047 1.00 56.25 81 GLU A N 1
ATOM 697 C CA . GLU A 1 81 ? 22.260 -10.479 -10.025 1.00 56.25 81 GLU A CA 1
ATOM 698 C C . GLU A 1 81 ? 21.580 -10.791 -8.678 1.00 56.25 81 GLU A C 1
ATOM 700 O O . GLU A 1 81 ? 20.714 -11.663 -8.605 1.00 56.25 81 GLU A O 1
ATOM 705 N N . ALA A 1 82 ? 21.957 -10.078 -7.613 1.00 58.62 82 ALA A N 1
ATOM 706 C CA . ALA A 1 82 ? 21.481 -10.312 -6.250 1.00 58.62 82 ALA A CA 1
ATOM 707 C C . ALA A 1 82 ? 20.251 -9.466 -5.830 1.00 58.62 82 ALA A C 1
ATOM 709 O O . ALA A 1 82 ? 19.749 -9.671 -4.723 1.00 58.62 82 ALA A O 1
ATOM 710 N N . ASP A 1 83 ? 19.770 -8.538 -6.673 1.00 48.53 83 ASP A N 1
ATOM 711 C CA . ASP A 1 83 ? 18.780 -7.475 -6.350 1.00 48.53 83 ASP A CA 1
ATOM 712 C C . ASP A 1 83 ? 17.408 -7.625 -7.056 1.00 48.53 83 ASP A C 1
ATOM 714 O O . ASP A 1 83 ? 16.346 -7.315 -6.429 1.00 48.53 83 ASP A O 1
#

Sequence (83 aa):
QYVTDVRQLQKRIQESEEAVQFINKEEELFKWELTKYPELDKLKVNIEPYQKFFNLVLKWQRTEKRWMDGGFLDLNGESMEAD